Protein AF-A0A8T3RWW2-F1 (afdb_monomer_lite)

Sequence (77 aa):
EPMLDLDYAEDSEAETDMNVVMNDAGAFVELQGTAEGHAFRRDELERLLDLAAIGSRRLLELQRETLAQTGPSVPGT

pLDDT: mean 90.53, std 10.9, range [46.28, 98.06]

Radius of gyration: 15.86 Å; chains: 1; bounding box: 32×23×44 Å

Structure (mmCIF, N/CA/C/O backbone):
data_AF-A0A8T3RWW2-F1
#
_entry.id   AF-A0A8T3RWW2-F1
#
loop_
_atom_site.group_PDB
_atom_site.id
_atom_site.type_symbol
_atom_site.label_atom_id
_atom_site.label_alt_id
_atom_site.label_comp_id
_atom_site.label_asym_id
_atom_site.label_entity_id
_atom_site.label_seq_id
_atom_site.pdbx_PDB_ins_code
_atom_site.Cartn_x
_atom_site.Cartn_y
_atom_site.Cartn_z
_atom_site.occupancy
_atom_site.B_iso_or_equiv
_atom_site.auth_seq_id
_atom_site.auth_comp_id
_atom_site.auth_asym_id
_atom_site.auth_atom_id
_atom_site.pdbx_PDB_model_num
ATOM 1 N N . GLU A 1 1 ? 8.576 -9.005 -10.126 1.00 83.50 1 GLU A N 1
ATOM 2 C CA . GLU A 1 1 ? 7.315 -9.675 -9.725 1.00 83.50 1 GLU A CA 1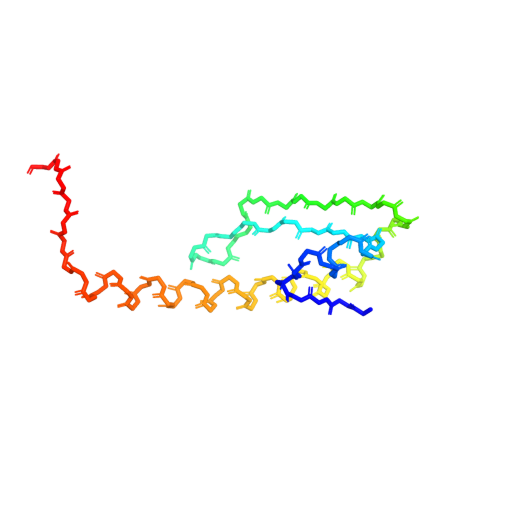
ATOM 3 C C . GLU A 1 1 ? 6.653 -8.791 -8.673 1.00 83.50 1 GLU A C 1
ATOM 5 O O . GLU A 1 1 ? 7.409 -8.177 -7.931 1.00 83.50 1 GLU A O 1
ATOM 10 N N . PRO A 1 2 ? 5.315 -8.655 -8.630 1.00 90.38 2 PRO A N 1
ATOM 11 C CA . PRO A 1 2 ? 4.640 -7.830 -7.625 1.00 90.38 2 PRO A CA 1
ATOM 12 C C . PRO A 1 2 ? 4.924 -8.314 -6.199 1.00 90.38 2 PRO A C 1
ATOM 14 O O . PRO A 1 2 ? 4.788 -9.506 -5.924 1.00 90.38 2 PRO A O 1
ATOM 17 N N . MET A 1 3 ? 5.275 -7.396 -5.301 1.00 93.12 3 MET A N 1
ATOM 18 C CA . MET A 1 3 ? 5.595 -7.691 -3.904 1.00 93.12 3 MET A CA 1
ATOM 19 C C . MET A 1 3 ? 4.845 -6.736 -2.970 1.00 93.12 3 MET A C 1
ATOM 21 O O . MET A 1 3 ? 4.483 -5.628 -3.361 1.00 93.12 3 MET A O 1
ATOM 25 N N . LEU A 1 4 ? 4.531 -7.215 -1.766 1.00 94.88 4 LEU A N 1
ATOM 26 C CA . LEU A 1 4 ? 3.768 -6.490 -0.753 1.00 94.88 4 LEU A CA 1
ATOM 27 C C . LEU A 1 4 ? 4.700 -6.074 0.383 1.00 94.88 4 LEU A C 1
ATOM 29 O O . LEU A 1 4 ? 5.476 -6.911 0.830 1.00 94.88 4 LEU A O 1
ATOM 33 N N . ASP A 1 5 ? 4.516 -4.852 0.892 1.00 92.75 5 ASP A N 1
ATOM 34 C CA . ASP A 1 5 ? 5.217 -4.329 2.077 1.00 92.75 5 ASP A CA 1
ATOM 35 C C . ASP A 1 5 ? 6.743 -4.307 1.888 1.00 92.75 5 ASP A C 1
ATOM 37 O O . ASP A 1 5 ? 7.480 -4.960 2.622 1.00 92.75 5 ASP A O 1
ATOM 41 N N . LEU A 1 6 ? 7.185 -3.590 0.845 1.00 91.81 6 LEU A N 1
ATOM 42 C CA . LEU A 1 6 ? 8.598 -3.459 0.490 1.00 91.81 6 LEU A CA 1
ATOM 43 C C . LEU A 1 6 ? 9.379 -2.818 1.639 1.00 91.81 6 LEU A C 1
ATOM 45 O O . LEU A 1 6 ? 8.975 -1.782 2.178 1.00 91.81 6 LEU A O 1
ATOM 49 N N . ASP A 1 7 ? 10.528 -3.396 1.973 1.00 93.06 7 ASP A N 1
ATOM 50 C CA . ASP A 1 7 ? 11.513 -2.699 2.784 1.00 93.06 7 ASP A CA 1
ATOM 51 C C . ASP A 1 7 ? 12.266 -1.636 1.965 1.00 93.06 7 ASP A C 1
ATOM 53 O O . ASP A 1 7 ? 12.074 -1.473 0.761 1.00 93.06 7 ASP A O 1
ATOM 57 N N . TYR A 1 8 ? 13.141 -0.875 2.625 1.00 90.56 8 TYR A N 1
ATOM 58 C CA . TYR A 1 8 ? 13.870 0.211 1.969 1.00 90.56 8 TYR A CA 1
ATOM 59 C C . TYR A 1 8 ? 14.730 -0.249 0.781 1.00 90.56 8 TYR A C 1
ATOM 61 O O . TYR A 1 8 ? 14.820 0.467 -0.214 1.00 90.56 8 TYR A O 1
ATOM 69 N N . ALA A 1 9 ? 15.407 -1.395 0.891 1.00 91.44 9 ALA A N 1
ATOM 70 C CA . ALA A 1 9 ? 16.270 -1.872 -0.184 1.00 91.44 9 ALA A CA 1
ATOM 71 C C . ALA A 1 9 ? 15.422 -2.299 -1.385 1.00 91.44 9 ALA A C 1
ATOM 73 O O . ALA A 1 9 ? 15.739 -1.939 -2.517 1.00 91.44 9 ALA A O 1
ATOM 74 N N . GLU A 1 10 ? 14.320 -2.994 -1.119 1.00 90.12 10 GLU A N 1
ATOM 75 C CA . GLU A 1 10 ? 13.373 -3.453 -2.132 1.00 90.12 10 GLU A CA 1
ATOM 76 C C . GLU A 1 10 ? 12.680 -2.285 -2.848 1.00 90.12 10 GLU A C 1
ATOM 78 O O . GLU A 1 10 ? 12.602 -2.284 -4.074 1.00 90.12 10 GLU A O 1
ATOM 83 N N . ASP A 1 11 ? 12.235 -1.273 -2.101 1.00 87.88 11 ASP A N 1
ATOM 84 C CA . ASP A 1 11 ? 11.619 -0.054 -2.638 1.00 87.88 11 ASP A CA 1
ATOM 85 C C . ASP A 1 11 ? 12.614 0.746 -3.491 1.00 87.88 11 ASP A C 1
ATOM 87 O O . ASP A 1 11 ? 12.290 1.178 -4.593 1.00 87.88 11 ASP A O 1
ATOM 91 N N . SER A 1 12 ? 13.872 0.849 -3.045 1.00 89.31 12 SER A N 1
ATOM 92 C CA . SER A 1 12 ? 14.914 1.579 -3.779 1.00 89.31 12 SER A CA 1
ATOM 93 C C . SER A 1 12 ? 15.298 0.958 -5.126 1.00 89.31 12 SER A C 1
ATOM 95 O O . SER A 1 12 ? 15.859 1.646 -5.980 1.00 89.31 12 SER A O 1
ATOM 97 N N . GLU A 1 13 ? 15.032 -0.338 -5.310 1.00 88.69 13 GLU A N 1
ATOM 98 C CA . GLU A 1 13 ? 15.297 -1.073 -6.550 1.00 88.69 13 GLU A CA 1
ATOM 99 C C . GLU A 1 13 ? 14.033 -1.280 -7.402 1.00 88.69 13 GLU A C 1
ATOM 101 O O . GLU A 1 13 ? 14.127 -1.772 -8.531 1.00 88.69 13 GLU A O 1
ATOM 106 N N . ALA A 1 14 ? 12.851 -0.924 -6.891 1.00 87.25 14 ALA A N 1
ATOM 107 C CA . ALA A 1 14 ? 11.595 -1.118 -7.597 1.00 87.25 14 ALA A CA 1
ATOM 108 C C . ALA A 1 14 ? 11.485 -0.174 -8.806 1.00 87.25 14 ALA A C 1
ATOM 110 O O . ALA A 1 14 ? 11.647 1.036 -8.707 1.00 87.25 14 ALA A O 1
ATOM 111 N N . GLU A 1 15 ? 11.148 -0.722 -9.975 1.00 87.81 15 GLU A N 1
ATOM 112 C CA . GLU A 1 15 ? 10.893 0.089 -11.178 1.00 87.81 15 GLU A CA 1
ATOM 113 C C . GLU A 1 15 ? 9.539 0.818 -11.105 1.00 87.81 15 GLU A C 1
ATOM 115 O O . GLU A 1 15 ? 9.305 1.800 -11.812 1.00 87.81 15 GLU A O 1
ATOM 120 N N . THR A 1 16 ? 8.629 0.324 -10.266 1.00 89.31 16 THR A N 1
ATOM 121 C CA . THR A 1 16 ? 7.309 0.904 -10.023 1.00 89.31 16 THR A CA 1
ATOM 122 C C . THR A 1 16 ? 6.887 0.632 -8.584 1.00 89.31 16 THR A C 1
ATOM 124 O O . THR A 1 16 ? 6.876 -0.531 -8.170 1.00 89.31 16 THR A O 1
ATOM 127 N N . ASP A 1 17 ? 6.460 1.662 -7.865 1.00 92.25 17 ASP A N 1
ATOM 128 C CA . ASP A 1 17 ? 5.948 1.582 -6.496 1.00 92.25 17 ASP A CA 1
ATOM 129 C C . ASP A 1 17 ? 4.482 2.033 -6.421 1.00 92.25 17 ASP A C 1
ATOM 131 O O . ASP A 1 17 ? 3.961 2.746 -7.289 1.00 92.25 17 ASP A O 1
ATOM 135 N N . MET A 1 18 ? 3.779 1.586 -5.378 1.00 94.25 18 MET A N 1
ATOM 136 C CA . MET A 1 18 ? 2.407 2.015 -5.134 1.00 94.25 18 MET A CA 1
ATOM 137 C C . MET A 1 18 ? 2.056 2.031 -3.650 1.00 94.25 18 MET A C 1
ATOM 139 O O . MET A 1 18 ? 2.160 1.026 -2.951 1.00 94.25 18 MET A O 1
ATOM 143 N N . ASN A 1 19 ? 1.493 3.156 -3.222 1.00 96.12 19 ASN A N 1
ATOM 144 C CA . ASN A 1 19 ? 0.836 3.330 -1.938 1.00 96.12 19 ASN A CA 1
ATOM 145 C C . ASN A 1 19 ? -0.681 3.155 -2.099 1.00 96.12 19 ASN A C 1
ATOM 147 O O . ASN A 1 19 ? -1.311 3.760 -2.974 1.00 96.12 19 ASN A O 1
ATOM 151 N N . VAL A 1 20 ? -1.283 2.334 -1.233 1.00 97.56 20 VAL A N 1
ATOM 152 C CA . VAL A 1 20 ? -2.719 2.019 -1.260 1.00 97.56 20 VAL A CA 1
ATOM 153 C C . VAL A 1 20 ? -3.336 2.246 0.114 1.00 97.56 20 VAL A C 1
ATOM 155 O O . VAL A 1 20 ? -2.894 1.674 1.109 1.00 97.56 20 VAL A O 1
ATOM 158 N N . VAL A 1 21 ? -4.413 3.032 0.157 1.00 97.81 21 VAL A N 1
ATOM 159 C CA . VAL A 1 21 ? -5.216 3.251 1.366 1.00 97.81 21 VAL A CA 1
ATOM 160 C C . VAL A 1 21 ? -6.609 2.676 1.152 1.00 97.81 21 VAL A C 1
ATOM 162 O O . VAL A 1 21 ? -7.282 2.989 0.167 1.00 97.81 21 VAL A O 1
ATOM 165 N N . MET A 1 22 ? -7.070 1.854 2.094 1.00 98.06 22 MET A N 1
ATOM 166 C CA . MET A 1 22 ? -8.383 1.207 2.047 1.00 98.06 22 MET A CA 1
ATOM 167 C C . MET A 1 22 ? -9.150 1.421 3.346 1.00 98.06 22 MET A C 1
ATOM 169 O O . MET A 1 22 ? -8.561 1.496 4.424 1.00 98.06 2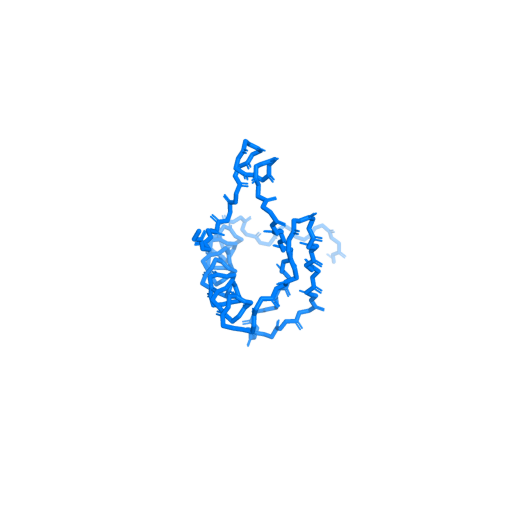2 MET A O 1
ATOM 173 N N . ASN A 1 23 ? -10.476 1.490 3.244 1.00 96.44 23 ASN A N 1
ATOM 174 C CA . ASN A 1 23 ? -11.351 1.463 4.410 1.00 96.44 23 ASN A CA 1
ATOM 175 C C . ASN A 1 23 ? -11.746 0.026 4.789 1.00 96.44 23 ASN A C 1
ATOM 177 O O . ASN A 1 23 ? -11.460 -0.942 4.081 1.00 96.44 23 ASN A O 1
ATOM 181 N N . ASP A 1 24 ? 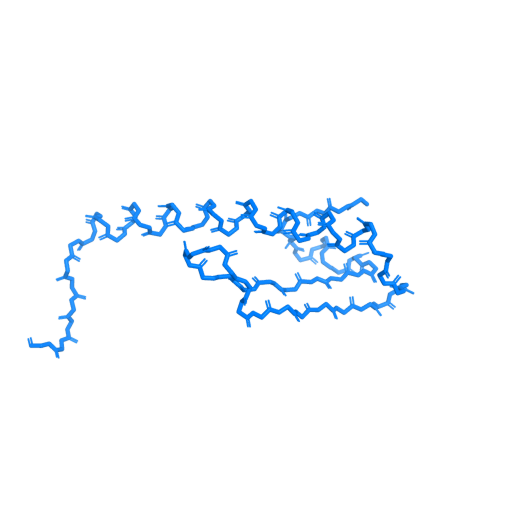-12.441 -0.119 5.914 1.00 94.88 24 ASP A N 1
ATOM 182 C CA . ASP A 1 24 ? -12.833 -1.420 6.456 1.00 94.88 24 ASP A CA 1
ATOM 183 C C . ASP A 1 24 ? -13.983 -2.109 5.703 1.00 94.88 24 ASP A C 1
ATOM 185 O O . ASP A 1 24 ? -14.211 -3.306 5.893 1.00 94.88 24 ASP A O 1
ATOM 189 N N . ALA A 1 25 ? -14.655 -1.386 4.803 1.00 96.38 25 ALA A N 1
ATOM 190 C CA . ALA A 1 25 ? -15.594 -1.930 3.827 1.00 96.38 25 ALA A CA 1
ATOM 191 C C . ALA A 1 25 ? -14.892 -2.511 2.582 1.00 96.38 25 ALA A C 1
ATOM 193 O O . ALA A 1 25 ? -15.562 -3.022 1.684 1.00 96.38 25 ALA A O 1
ATOM 194 N N . GLY A 1 26 ? -13.557 -2.441 2.513 1.00 94.06 26 GLY A N 1
ATOM 195 C CA . GLY A 1 26 ? -12.762 -2.935 1.388 1.00 94.06 26 GLY A CA 1
ATOM 196 C C . GLY A 1 26 ? -12.757 -2.008 0.172 1.00 94.06 26 GLY A C 1
ATOM 197 O O . GLY A 1 26 ? -12.373 -2.442 -0.911 1.00 94.06 26 GLY A O 1
ATOM 198 N N . ALA A 1 27 ? -13.181 -0.751 0.325 1.00 97.00 27 ALA A N 1
ATOM 199 C CA . ALA A 1 27 ? -13.122 0.246 -0.736 1.00 97.00 27 ALA A CA 1
ATOM 200 C C . ALA A 1 27 ? -11.802 1.029 -0.689 1.00 97.00 27 ALA A C 1
ATOM 202 O O . ALA A 1 27 ? -11.281 1.333 0.388 1.00 97.00 27 ALA A O 1
ATOM 203 N N . PHE A 1 28 ? -11.288 1.388 -1.866 1.00 97.38 28 PHE A N 1
ATOM 204 C CA . PHE A 1 28 ? -10.112 2.243 -1.998 1.00 97.38 28 PHE A CA 1
ATOM 205 C C . PHE A 1 28 ? -10.450 3.684 -1.612 1.00 97.38 28 PHE A C 1
ATOM 207 O O . PHE A 1 28 ? -11.415 4.264 -2.113 1.00 97.38 28 PHE A O 1
ATOM 214 N N . VAL A 1 29 ? -9.642 4.245 -0.718 1.00 97.88 29 VAL A N 1
ATOM 215 C CA . VAL A 1 29 ? -9.681 5.657 -0.320 1.00 97.88 29 VAL A CA 1
ATOM 216 C C . VAL A 1 29 ? -8.680 6.450 -1.152 1.00 97.88 29 VAL A C 1
ATOM 218 O O . VAL A 1 29 ? -9.002 7.536 -1.626 1.00 97.88 29 VAL A O 1
ATOM 221 N N . GLU A 1 30 ? -7.493 5.881 -1.368 1.00 98.06 30 GLU A N 1
ATOM 222 C CA . GLU A 1 30 ? -6.422 6.481 -2.155 1.00 98.06 30 GLU A CA 1
ATOM 223 C C . GLU A 1 30 ? -5.619 5.395 -2.871 1.00 98.06 30 GLU A C 1
ATOM 225 O O . GLU A 1 30 ? -5.365 4.322 -2.318 1.00 98.06 30 GLU A O 1
ATOM 230 N N . LEU A 1 31 ? -5.237 5.700 -4.109 1.00 97.00 31 LEU A N 1
ATOM 231 C CA . LEU A 1 31 ? -4.319 4.923 -4.927 1.00 97.00 31 LEU A CA 1
ATOM 232 C C . LEU A 1 31 ? -3.284 5.896 -5.487 1.00 97.00 31 LEU A C 1
ATOM 234 O O . LEU A 1 31 ? -3.629 6.744 -6.313 1.00 97.00 31 LEU A O 1
ATOM 238 N N . GLN A 1 32 ? -2.035 5.774 -5.053 1.00 96.94 32 GLN A N 1
ATOM 239 C CA . GLN A 1 32 ? -0.923 6.557 -5.578 1.00 96.94 32 GLN A CA 1
ATOM 240 C C . GLN A 1 32 ? 0.151 5.593 -6.058 1.00 96.94 32 GLN A C 1
ATOM 242 O O . GLN A 1 32 ? 0.813 4.954 -5.252 1.00 96.94 32 GLN A O 1
ATOM 247 N N . GLY A 1 33 ? 0.297 5.477 -7.374 1.00 93.56 33 GLY A N 1
ATOM 248 C CA . GLY A 1 33 ? 1.365 4.703 -8.000 1.00 93.56 33 GLY A CA 1
ATOM 249 C C . GLY A 1 33 ? 2.340 5.623 -8.715 1.00 93.56 33 GLY A C 1
ATOM 250 O O . GLY A 1 33 ? 1.904 6.554 -9.402 1.00 93.56 33 GLY A O 1
ATOM 251 N N . THR A 1 34 ? 3.632 5.344 -8.586 1.00 92.19 34 THR A N 1
ATOM 252 C CA . THR A 1 34 ? 4.687 6.029 -9.334 1.00 92.19 34 THR A CA 1
ATOM 253 C C . THR A 1 34 ? 5.369 5.023 -10.253 1.00 92.19 34 THR A C 1
ATOM 255 O O . THR A 1 34 ? 5.647 3.884 -9.892 1.00 92.19 34 THR A O 1
ATOM 258 N N . ALA A 1 35 ? 5.563 5.430 -11.504 1.00 90.31 35 ALA A N 1
ATOM 259 C CA . ALA A 1 35 ? 6.235 4.629 -12.515 1.00 90.31 35 ALA A CA 1
ATOM 260 C C . ALA A 1 35 ? 7.603 5.255 -12.790 1.00 90.31 35 ALA A C 1
ATOM 262 O O . ALA A 1 35 ? 7.700 6.181 -13.598 1.00 90.31 35 ALA A O 1
ATOM 263 N N . GLU A 1 36 ? 8.634 4.794 -12.085 1.00 82.88 36 GLU A N 1
ATOM 264 C CA . GLU A 1 36 ? 9.989 5.343 -12.195 1.00 82.88 36 GLU A CA 1
ATOM 265 C C . GLU A 1 36 ? 10.780 4.722 -13.363 1.00 82.88 36 GLU A C 1
ATOM 267 O O . GLU A 1 36 ? 11.556 5.416 -14.023 1.00 82.88 36 GLU A O 1
ATOM 272 N N . GLY A 1 37 ? 10.534 3.444 -13.675 1.00 84.56 37 GLY A N 1
ATOM 273 C CA . GLY A 1 37 ? 11.167 2.689 -14.762 1.00 84.56 37 GLY A CA 1
ATOM 274 C C . GLY A 1 37 ? 10.276 2.512 -15.996 1.00 84.56 37 GLY A C 1
ATOM 275 O O . GLY A 1 37 ? 10.618 2.970 -17.091 1.00 84.56 37 GLY A O 1
ATOM 276 N N . HIS A 1 38 ? 9.115 1.866 -15.844 1.00 87.75 38 HIS A N 1
ATOM 277 C CA . HIS A 1 38 ? 8.137 1.661 -16.922 1.00 87.75 38 HIS A CA 1
ATOM 278 C C . HIS A 1 38 ? 6.709 1.948 -16.465 1.00 87.75 38 HIS A C 1
ATOM 280 O O . HIS A 1 38 ? 6.364 1.844 -15.296 1.00 87.75 38 HIS A O 1
ATOM 286 N N . ALA A 1 39 ? 5.842 2.303 -17.413 1.00 92.44 39 ALA A N 1
ATOM 287 C CA . ALA A 1 39 ? 4.427 2.501 -17.119 1.00 92.44 39 ALA A CA 1
ATOM 288 C C . ALA A 1 39 ? 3.759 1.182 -16.701 1.00 92.44 39 ALA A C 1
ATOM 290 O O . ALA A 1 39 ? 3.951 0.162 -17.367 1.00 92.44 39 ALA A O 1
ATOM 291 N N . PHE A 1 40 ? 2.901 1.235 -15.677 1.00 92.62 40 PHE A N 1
ATOM 292 C CA . PHE A 1 40 ? 2.125 0.082 -15.225 1.00 92.62 40 PHE A CA 1
ATOM 293 C C . PHE A 1 40 ? 1.388 -0.598 -16.372 1.00 92.62 40 PHE A C 1
ATOM 295 O O . PHE A 1 40 ? 0.621 0.022 -17.122 1.00 92.62 40 PHE A O 1
ATOM 302 N N . ARG A 1 41 ? 1.546 -1.915 -16.453 1.00 93.94 41 ARG A N 1
ATOM 303 C CA . ARG A 1 41 ? 0.633 -2.731 -17.247 1.00 93.94 41 ARG A CA 1
ATOM 304 C C . ARG A 1 41 ? -0.645 -2.972 -16.449 1.00 93.94 41 ARG A C 1
ATOM 306 O O . ARG A 1 41 ? -0.627 -3.040 -15.224 1.00 93.94 41 ARG A O 1
ATOM 313 N N . ARG A 1 42 ? -1.781 -3.122 -17.135 1.00 95.00 42 ARG A N 1
ATOM 314 C CA . ARG A 1 42 ? -3.078 -3.298 -16.457 1.00 95.00 42 ARG A CA 1
ATOM 315 C C . ARG A 1 42 ? -3.111 -4.546 -15.573 1.00 95.00 42 ARG A C 1
ATOM 317 O O . ARG A 1 42 ? -3.611 -4.478 -14.461 1.00 95.00 42 ARG A O 1
ATOM 324 N N . ASP A 1 43 ? -2.561 -5.650 -16.063 1.00 95.69 43 ASP A N 1
ATOM 325 C CA . ASP A 1 43 ? -2.465 -6.922 -15.346 1.00 95.69 43 ASP A CA 1
ATOM 326 C C . ASP A 1 43 ? -1.508 -6.860 -14.148 1.00 95.69 43 ASP A C 1
ATOM 328 O O . ASP A 1 43 ? -1.741 -7.502 -13.128 1.00 95.69 43 ASP A O 1
ATOM 332 N N . GLU A 1 44 ? -0.442 -6.073 -14.257 1.00 94.06 44 GLU A N 1
ATOM 333 C CA . GLU A 1 44 ? 0.495 -5.807 -13.164 1.00 94.06 44 GLU A CA 1
ATOM 334 C C . GLU A 1 44 ? -0.151 -4.963 -12.062 1.00 94.06 44 GLU A C 1
ATOM 336 O O . GLU A 1 44 ? -0.109 -5.347 -10.894 1.00 94.06 44 GLU A O 1
ATOM 341 N N . LEU A 1 45 ? -0.824 -3.870 -12.437 1.00 95.44 45 LEU A N 1
ATOM 342 C CA . LEU A 1 45 ? -1.569 -3.030 -11.502 1.00 95.44 45 LEU A CA 1
ATOM 343 C C . LEU A 1 45 ? -2.659 -3.830 -10.777 1.00 95.44 45 LEU A C 1
ATOM 345 O O . LEU A 1 45 ? -2.779 -3.728 -9.561 1.00 95.44 45 LEU A O 1
ATOM 349 N N . GLU A 1 46 ? -3.427 -4.654 -11.496 1.00 96.56 46 GLU A N 1
ATOM 350 C CA . GLU A 1 46 ? -4.449 -5.523 -10.894 1.00 96.56 46 GLU A CA 1
ATOM 351 C C . GLU A 1 46 ? -3.841 -6.453 -9.828 1.00 96.56 46 GLU A C 1
ATOM 353 O O . GLU A 1 46 ? -4.375 -6.545 -8.725 1.00 96.56 46 GLU A O 1
ATOM 358 N N . ARG A 1 47 ? -2.674 -7.055 -10.095 1.00 96.38 47 ARG A N 1
ATOM 359 C CA . ARG A 1 47 ? -1.977 -7.907 -9.115 1.00 96.38 47 ARG A CA 1
ATOM 360 C C . ARG A 1 47 ? -1.490 -7.137 -7.889 1.00 96.38 47 ARG A C 1
ATOM 362 O O . ARG A 1 47 ? -1.588 -7.654 -6.779 1.00 96.38 47 ARG A O 1
ATOM 369 N N . LEU A 1 48 ? -0.967 -5.924 -8.068 1.00 96.06 48 LEU A N 1
ATOM 370 C CA . LEU A 1 48 ? -0.549 -5.086 -6.942 1.00 96.06 48 LEU A CA 1
ATOM 371 C C . LEU A 1 48 ? -1.750 -4.673 -6.077 1.00 96.06 48 LEU A C 1
ATOM 373 O O . LEU A 1 48 ? -1.663 -4.704 -4.852 1.00 96.06 48 LEU A O 1
ATOM 377 N N . LEU A 1 49 ? -2.889 -4.348 -6.696 1.00 97.38 49 LEU A N 1
ATOM 378 C CA . LEU A 1 49 ? -4.129 -4.034 -5.980 1.00 97.38 49 LEU A CA 1
ATOM 379 C C . LEU A 1 49 ? -4.677 -5.249 -5.214 1.00 97.38 49 LEU A C 1
ATOM 381 O O . LEU A 1 49 ? -5.139 -5.094 -4.082 1.00 97.38 49 LEU A O 1
ATOM 385 N N . ASP A 1 50 ? -4.584 -6.453 -5.785 1.00 97.50 50 ASP A N 1
ATOM 386 C CA . ASP A 1 50 ? -4.958 -7.696 -5.101 1.00 97.50 50 ASP A CA 1
ATOM 387 C C . ASP A 1 50 ? -4.083 -7.944 -3.861 1.00 97.50 50 ASP A C 1
ATOM 389 O O . ASP A 1 50 ? -4.602 -8.262 -2.784 1.00 97.50 50 ASP A O 1
ATOM 393 N N . LEU A 1 51 ? -2.763 -7.753 -3.988 1.00 97.50 51 LEU A N 1
ATOM 394 C CA . LEU A 1 51 ? -1.819 -7.855 -2.871 1.00 97.50 51 LEU A CA 1
ATOM 395 C C . LEU A 1 51 ? -2.116 -6.817 -1.785 1.00 97.50 51 LEU A C 1
ATOM 397 O O . LEU A 1 51 ? -2.222 -7.174 -0.609 1.00 97.50 51 LEU A O 1
ATOM 401 N N . ALA A 1 52 ? -2.319 -5.556 -2.172 1.00 97.44 52 ALA A N 1
ATOM 402 C CA . ALA A 1 52 ? -2.660 -4.485 -1.244 1.00 97.44 52 ALA A CA 1
ATOM 403 C C . ALA A 1 52 ? -3.954 -4.795 -0.478 1.00 97.44 52 ALA A C 1
ATOM 405 O O . ALA A 1 52 ? -3.992 -4.674 0.744 1.00 97.44 52 ALA A O 1
ATOM 406 N N . ALA A 1 53 ? -4.988 -5.303 -1.157 1.00 97.38 53 ALA A N 1
ATOM 407 C CA . ALA A 1 53 ? -6.244 -5.684 -0.515 1.00 97.38 53 ALA A CA 1
ATOM 408 C C . ALA A 1 53 ? -6.078 -6.816 0.512 1.00 97.38 53 ALA A C 1
ATOM 410 O O . ALA A 1 53 ? -6.760 -6.826 1.541 1.00 97.38 53 ALA A O 1
ATOM 411 N N . ILE A 1 54 ? -5.183 -7.775 0.260 1.00 97.31 54 ILE A N 1
ATOM 412 C CA . ILE A 1 54 ? -4.838 -8.826 1.227 1.00 97.31 54 ILE A CA 1
ATOM 413 C C . ILE A 1 54 ? -4.126 -8.217 2.441 1.00 97.31 54 ILE A C 1
ATOM 415 O O . ILE A 1 54 ? -4.543 -8.469 3.575 1.00 97.31 54 ILE A O 1
ATOM 419 N N . GLY A 1 55 ? -3.109 -7.383 2.207 1.00 97.38 55 GLY A N 1
ATOM 420 C CA . GLY A 1 55 ? -2.346 -6.711 3.259 1.00 97.38 55 GLY A CA 1
ATOM 421 C C . GLY A 1 55 ? -3.216 -5.821 4.146 1.00 97.38 55 GLY A C 1
ATOM 422 O O . GLY A 1 55 ? -3.213 -5.967 5.368 1.00 97.38 55 GLY A O 1
ATOM 423 N N . SER A 1 56 ? -4.046 -4.962 3.548 1.00 97.62 56 SER A N 1
ATOM 424 C CA . SER A 1 56 ? -4.938 -4.063 4.287 1.00 97.62 56 SER A CA 1
ATOM 425 C C . SER A 1 56 ? -5.941 -4.822 5.156 1.00 97.62 56 SER A C 1
ATOM 427 O O . SER A 1 56 ? -6.160 -4.441 6.306 1.00 97.62 56 SER A O 1
ATOM 429 N N . ARG A 1 57 ? -6.518 -5.930 4.663 1.00 97.06 57 ARG A N 1
ATOM 430 C CA . ARG A 1 57 ? -7.399 -6.780 5.486 1.00 97.06 57 ARG A CA 1
ATOM 431 C C . ARG A 1 57 ? -6.662 -7.351 6.693 1.00 97.06 57 ARG A C 1
ATOM 433 O O . ARG A 1 57 ? -7.196 -7.309 7.799 1.00 97.06 57 ARG A O 1
ATOM 440 N N . ARG A 1 58 ? -5.431 -7.828 6.496 1.00 97.62 58 ARG A N 1
ATOM 441 C CA . ARG A 1 58 ? -4.619 -8.374 7.585 1.00 97.62 58 ARG A CA 1
ATOM 442 C C . ARG A 1 58 ? -4.284 -7.318 8.639 1.00 97.62 58 ARG A C 1
ATOM 444 O O . ARG A 1 58 ? -4.376 -7.595 9.833 1.00 97.62 58 ARG A O 1
ATOM 451 N N . LEU A 1 59 ? -3.938 -6.105 8.214 1.00 97.44 59 LEU A N 1
ATOM 452 C CA . LEU A 1 59 ? -3.674 -4.989 9.124 1.00 97.44 59 LEU A CA 1
ATOM 453 C C . LEU A 1 59 ? -4.927 -4.583 9.910 1.00 97.44 59 LEU A C 1
ATOM 455 O O . LEU A 1 59 ? -4.839 -4.374 11.118 1.00 97.44 59 LEU A O 1
ATOM 459 N N . LEU A 1 60 ? -6.098 -4.535 9.267 1.00 96.88 60 LEU A N 1
ATOM 460 C CA . LEU A 1 60 ? -7.370 -4.235 9.935 1.00 96.88 60 LEU A CA 1
ATOM 461 C C . LEU A 1 60 ? -7.726 -5.266 11.017 1.00 96.88 60 LEU A C 1
ATOM 463 O O . LEU A 1 60 ? -8.223 -4.890 12.079 1.00 96.88 60 LEU A O 1
ATOM 467 N N . GLU A 1 61 ? -7.473 -6.554 10.773 1.00 96.56 61 GLU A N 1
ATOM 468 C CA . GLU A 1 61 ? -7.642 -7.607 11.786 1.00 96.56 61 GLU A CA 1
ATOM 469 C C . GLU A 1 61 ? -6.763 -7.338 13.012 1.00 96.56 61 GLU A C 1
ATOM 471 O O . GLU A 1 61 ? -7.275 -7.255 14.129 1.00 96.56 61 GLU A O 1
ATOM 476 N N . LEU A 1 62 ? -5.465 -7.106 12.799 1.00 96.81 62 LEU A N 1
ATOM 477 C CA . LEU A 1 62 ? -4.509 -6.837 13.876 1.00 96.81 62 LEU A CA 1
ATOM 478 C C . LEU A 1 62 ? -4.848 -5.555 14.650 1.00 96.81 62 LEU A C 1
ATOM 480 O O . LEU A 1 62 ? -4.750 -5.519 15.878 1.00 96.81 62 LEU A O 1
ATOM 484 N N . GLN A 1 63 ? -5.286 -4.503 13.955 1.00 96.25 63 GLN A N 1
ATOM 485 C CA . GLN A 1 63 ? -5.733 -3.256 14.581 1.00 96.25 63 GLN A CA 1
ATOM 486 C C . GLN A 1 63 ? -6.945 -3.492 15.488 1.00 96.25 63 GLN A C 1
ATOM 488 O O . GLN A 1 63 ? -6.954 -3.033 16.631 1.00 96.25 63 GLN A O 1
ATOM 493 N N . ARG A 1 64 ? -7.951 -4.243 15.019 1.00 94.94 64 ARG A N 1
ATOM 494 C CA . ARG A 1 64 ? -9.142 -4.593 15.812 1.00 94.94 64 ARG A CA 1
ATOM 495 C C . ARG A 1 64 ? -8.779 -5.429 17.036 1.00 94.94 64 ARG A C 1
ATOM 497 O O . ARG A 1 64 ? -9.248 -5.125 18.132 1.00 94.94 64 ARG A O 1
ATOM 504 N N . GLU A 1 65 ? -7.927 -6.439 16.867 1.00 95.56 65 GLU A N 1
ATOM 505 C CA . GLU A 1 65 ? -7.422 -7.268 17.967 1.00 95.56 65 GLU A CA 1
ATOM 506 C C . GLU A 1 65 ? -6.682 -6.431 19.015 1.00 95.56 65 GLU A C 1
ATOM 508 O O . GLU A 1 65 ? -6.870 -6.630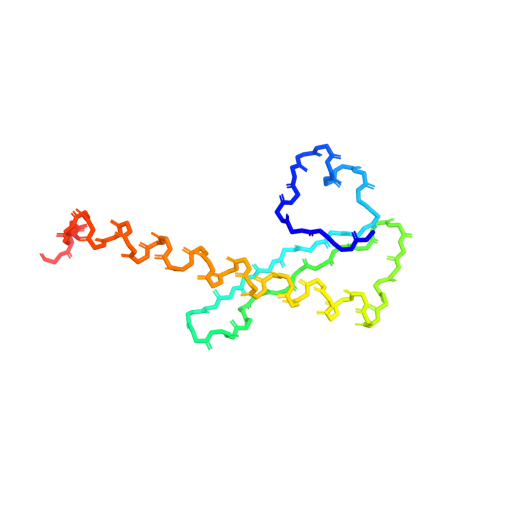 20.216 1.00 95.56 65 GLU A O 1
ATOM 513 N N . THR A 1 66 ? -5.867 -5.473 18.573 1.00 95.25 66 THR A N 1
ATOM 514 C CA . T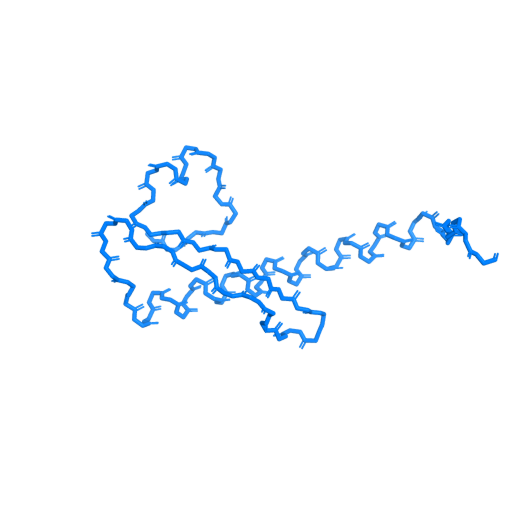HR A 1 66 ? -5.086 -4.600 19.459 1.00 95.25 66 THR A CA 1
ATOM 515 C C . THR A 1 66 ? -5.988 -3.639 20.233 1.00 95.25 66 THR A C 1
ATOM 517 O O . THR A 1 66 ? -5.881 -3.545 21.456 1.00 95.25 66 THR A O 1
ATOM 520 N N . LEU A 1 67 ? -6.928 -2.972 19.554 1.00 93.25 67 LEU A N 1
ATOM 521 C CA . LEU A 1 67 ? -7.873 -2.042 20.186 1.00 93.25 67 LEU A CA 1
ATOM 522 C C . LEU A 1 67 ? -8.805 -2.748 21.181 1.00 93.25 67 LEU A C 1
ATOM 524 O O . LEU A 1 67 ? -9.122 -2.190 22.230 1.00 93.25 67 LEU A O 1
ATOM 528 N N . ALA A 1 68 ? -9.196 -3.996 20.902 1.00 92.38 68 ALA A N 1
ATOM 529 C CA . ALA A 1 68 ? -9.974 -4.808 21.836 1.00 92.38 68 ALA A CA 1
ATOM 530 C C . ALA A 1 68 ? -9.211 -5.100 23.143 1.00 92.38 68 ALA A C 1
ATOM 532 O O . ALA A 1 68 ? -9.828 -5.203 24.203 1.00 92.38 68 ALA A O 1
ATOM 533 N N . GLN A 1 69 ? -7.877 -5.197 23.087 1.00 87.00 69 GLN A N 1
ATOM 534 C CA . GLN A 1 69 ? -7.026 -5.427 24.260 1.00 87.00 69 GLN A CA 1
ATOM 535 C C . GLN A 1 69 ? -6.787 -4.161 25.089 1.00 87.00 69 GLN A C 1
ATOM 537 O O . GLN A 1 69 ? -6.503 -4.266 26.281 1.00 87.00 69 GLN A O 1
ATOM 542 N N . THR A 1 70 ? -6.891 -2.969 24.492 1.00 75.00 70 THR A N 1
ATOM 543 C CA . THR A 1 70 ? -6.526 -1.717 25.180 1.00 75.00 70 THR A CA 1
ATOM 544 C C . THR A 1 70 ? -7.675 -1.066 25.962 1.00 75.00 70 THR A C 1
ATOM 546 O O . THR A 1 70 ? -7.424 -0.137 26.728 1.00 75.00 70 THR A O 1
ATOM 549 N N . GLY A 1 71 ? -8.916 -1.562 25.840 1.00 67.00 71 GLY A N 1
ATOM 550 C CA . GLY A 1 71 ? -10.111 -0.916 26.409 1.00 67.00 71 GLY A CA 1
ATOM 551 C C . GLY A 1 71 ? -10.349 0.494 25.832 1.00 67.00 71 GLY A C 1
ATOM 552 O O . GLY A 1 71 ? -9.468 1.059 25.184 1.00 67.00 71 GLY A O 1
ATOM 553 N N . PRO A 1 72 ? -11.528 1.115 26.018 1.00 62.47 72 PRO A N 1
ATOM 554 C CA . PRO A 1 72 ? -11.735 2.473 25.535 1.00 62.47 72 PRO A CA 1
ATOM 555 C C . PRO A 1 72 ? -10.971 3.458 26.431 1.00 62.47 72 PRO A C 1
ATOM 557 O O . PRO A 1 72 ? -11.494 3.940 27.431 1.00 62.47 72 PRO A O 1
ATOM 560 N N . SER A 1 73 ? -9.737 3.799 26.067 1.00 64.81 73 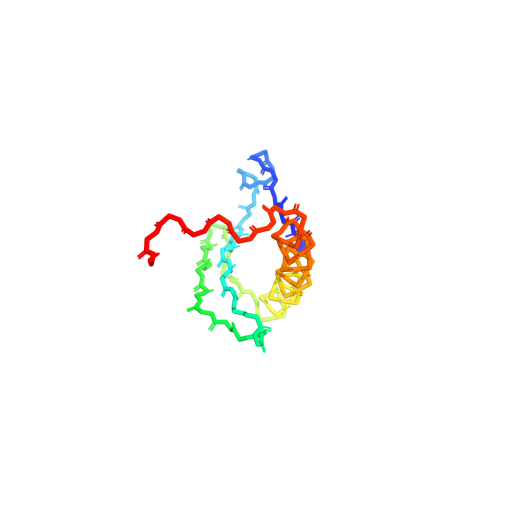SER A N 1
ATOM 561 C CA . SER A 1 73 ? -9.143 5.079 26.442 1.00 64.81 73 SER A CA 1
ATOM 562 C C . SER A 1 73 ? -9.477 6.086 25.344 1.00 64.81 73 SER A C 1
ATOM 564 O O . SER A 1 73 ? -8.686 6.367 24.451 1.00 64.81 73 SER A O 1
ATOM 566 N N . VAL A 1 74 ? -10.692 6.630 25.400 1.00 62.88 74 VAL A N 1
ATOM 567 C CA . VAL A 1 74 ? -10.991 7.899 24.731 1.00 62.88 74 VAL A CA 1
ATOM 568 C C . VAL A 1 74 ? -10.814 8.993 25.785 1.00 62.88 74 VAL A C 1
ATOM 570 O O . VAL A 1 74 ? -11.704 9.175 26.614 1.00 62.88 74 VAL A O 1
ATOM 573 N N . PRO A 1 75 ? -9.687 9.727 25.825 1.00 53.16 75 PRO A N 1
ATOM 574 C CA . PRO A 1 75 ? -9.656 10.990 26.538 1.00 53.16 75 PRO A CA 1
ATOM 575 C C . PRO A 1 75 ? -10.443 12.002 25.696 1.00 53.16 75 PRO A C 1
ATOM 577 O O . PRO A 1 75 ? -9.924 12.494 24.697 1.00 53.16 75 PRO A O 1
ATOM 580 N N . GLY A 1 76 ? -11.700 12.289 26.061 1.00 59.00 76 GLY A N 1
ATOM 581 C CA . GLY A 1 76 ? -12.445 13.379 25.412 1.00 59.00 76 GLY A CA 1
ATOM 582 C C . GLY A 1 76 ? -13.977 13.339 25.360 1.00 59.00 76 GLY A C 1
ATOM 583 O O . GLY A 1 76 ? -14.531 14.177 24.654 1.00 59.00 76 GLY A O 1
ATOM 584 N N . THR A 1 77 ? -14.672 12.449 26.074 1.00 46.28 77 THR A N 1
ATOM 585 C CA . THR A 1 77 ? -16.116 12.612 26.368 1.00 46.28 77 THR A CA 1
ATOM 586 C C . THR A 1 77 ? -16.350 12.744 27.856 1.00 46.28 77 THR A C 1
ATOM 588 O O . THR A 1 77 ? -15.787 11.892 28.580 1.00 46.28 77 THR A O 1
#

Foldseek 3Di:
DADPDDDPVRVVPDQKDWDWDADPVLDTPDIDIDRNHDDDDPVNVVVNSVRVSVVVNVVVVVVVVVDVVPPDPDPDD

Secondary structure (DSSP, 8-state):
---SS--HHHHHH-SEEEEEEE-TTS-EEEEEEEESSSPPPHHHHHHHHHHHHHHHHHHHHHHHHHHHHH----TT-